Protein AF-A0A5C5X856-F1 (afdb_monomer)

Structure (mmCIF, N/CA/C/O backbone):
data_AF-A0A5C5X856-F1
#
_entry.id   AF-A0A5C5X856-F1
#
loop_
_atom_site.group_PDB
_atom_site.id
_atom_site.type_symbol
_atom_site.label_atom_id
_atom_site.label_alt_id
_atom_site.label_comp_id
_atom_site.label_asym_id
_atom_site.label_entity_id
_atom_site.label_seq_id
_atom_site.pdbx_PDB_ins_code
_atom_site.Cartn_x
_atom_site.Cartn_y
_atom_site.Cartn_z
_atom_site.occupancy
_atom_site.B_iso_or_equiv
_atom_site.auth_seq_id
_atom_site.auth_comp_id
_atom_site.auth_asym_id
_atom_site.auth_atom_id
_atom_site.pdbx_PDB_model_num
ATOM 1 N N . MET A 1 1 ? -9.285 -19.554 -19.827 1.00 74.81 1 MET A N 1
ATOM 2 C CA . MET A 1 1 ? -8.490 -20.317 -20.822 1.00 74.81 1 MET A CA 1
ATOM 3 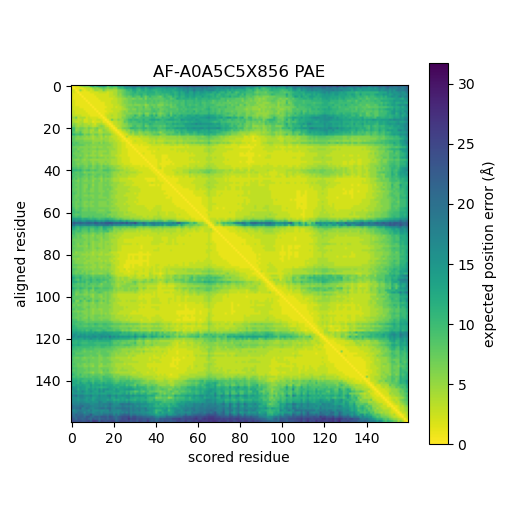C C . MET A 1 1 ? -8.058 -19.445 -22.000 1.00 74.81 1 MET A C 1
ATOM 5 O O . MET A 1 1 ? -6.865 -19.376 -22.250 1.00 74.81 1 MET A O 1
ATOM 9 N N . VAL A 1 2 ? -8.968 -18.703 -22.649 1.00 90.44 2 VAL A N 1
ATOM 10 C CA . VAL A 1 2 ? -8.634 -17.793 -23.771 1.00 90.44 2 VAL A CA 1
ATOM 11 C C . VAL A 1 2 ? -7.558 -16.753 -23.417 1.00 90.44 2 VAL A C 1
ATOM 13 O O . VAL A 1 2 ? -6.603 -16.594 -24.166 1.00 90.44 2 VAL A O 1
ATOM 16 N N . GLY A 1 3 ? -7.646 -16.103 -22.249 1.00 88.50 3 GLY A N 1
ATOM 17 C CA . GLY A 1 3 ? -6.646 -15.107 -21.829 1.00 88.50 3 GLY A CA 1
ATOM 18 C C . GLY A 1 3 ? -5.229 -15.674 -21.676 1.00 88.50 3 GLY A C 1
ATOM 19 O O . GLY A 1 3 ? -4.271 -15.061 -22.126 1.00 88.50 3 GLY A O 1
ATOM 20 N N . VAL A 1 4 ? -5.097 -16.881 -21.116 1.00 89.44 4 VAL A N 1
ATOM 21 C CA . VAL A 1 4 ? -3.795 -17.559 -20.989 1.00 89.44 4 VAL A CA 1
ATOM 22 C C . VAL A 1 4 ? -3.239 -17.899 -22.371 1.00 89.44 4 VAL A C 1
ATOM 24 O O . VAL A 1 4 ? -2.076 -17.624 -22.639 1.00 89.44 4 VAL A O 1
ATOM 27 N N . ALA A 1 5 ? -4.074 -18.430 -23.271 1.00 92.50 5 ALA A N 1
ATOM 28 C CA . ALA A 1 5 ? -3.662 -18.736 -24.639 1.00 92.50 5 ALA A CA 1
ATOM 29 C C . ALA A 1 5 ? -3.187 -17.483 -25.398 1.00 92.50 5 ALA A C 1
ATOM 31 O O . ALA A 1 5 ? -2.158 -17.531 -26.066 1.00 92.50 5 ALA A O 1
ATOM 32 N N . LEU A 1 6 ? -3.885 -16.353 -25.238 1.00 93.31 6 LEU A N 1
ATOM 33 C CA . LEU A 1 6 ? -3.485 -15.067 -25.816 1.00 93.31 6 LEU A CA 1
ATOM 34 C C . LEU A 1 6 ? -2.138 -14.582 -25.271 1.00 93.31 6 LEU A C 1
ATOM 36 O O . LEU A 1 6 ? -1.293 -14.159 -26.052 1.00 93.31 6 LEU A O 1
ATOM 40 N N . VAL A 1 7 ? -1.909 -14.676 -23.957 1.00 89.94 7 VAL A N 1
ATOM 41 C CA . VAL A 1 7 ? -0.627 -14.285 -23.342 1.00 89.94 7 VAL A CA 1
ATOM 42 C C . VAL A 1 7 ? 0.518 -15.163 -23.844 1.00 89.94 7 VAL A C 1
ATOM 44 O O . VAL A 1 7 ? 1.568 -14.643 -24.212 1.00 89.94 7 VAL A O 1
ATOM 47 N N . LEU A 1 8 ? 0.321 -16.483 -23.916 1.00 92.12 8 LEU A N 1
ATOM 48 C CA . LEU A 1 8 ? 1.344 -17.401 -24.425 1.00 92.12 8 LEU A CA 1
ATOM 49 C C . LEU A 1 8 ? 1.650 -17.139 -25.908 1.00 92.12 8 LEU A C 1
ATOM 51 O O . LEU A 1 8 ? 2.816 -17.133 -26.298 1.00 92.12 8 LEU A O 1
ATOM 55 N N . TRP A 1 9 ? 0.623 -16.874 -26.722 1.00 93.00 9 TRP A N 1
ATOM 56 C CA . TRP A 1 9 ? 0.794 -16.503 -28.129 1.00 93.00 9 TRP A CA 1
ATOM 57 C C . TRP A 1 9 ? 1.545 -15.173 -28.288 1.00 93.00 9 TRP A C 1
ATOM 59 O O . TRP A 1 9 ? 2.493 -15.103 -29.069 1.00 93.00 9 TRP A O 1
ATOM 69 N N . LEU A 1 10 ? 1.190 -14.148 -27.506 1.00 92.06 10 LEU A N 1
ATOM 70 C CA . LEU A 1 10 ? 1.896 -12.863 -27.494 1.00 92.06 10 LEU A CA 1
ATOM 71 C C . LEU A 1 10 ? 3.362 -13.029 -27.088 1.00 92.06 10 LEU A C 1
ATOM 73 O O . LEU A 1 10 ? 4.238 -12.470 -27.745 1.00 92.06 10 LEU A O 1
ATOM 77 N N . ASN A 1 11 ? 3.648 -13.839 -26.066 1.00 92.94 11 ASN A N 1
ATOM 78 C CA . ASN A 1 11 ? 5.022 -14.119 -25.651 1.00 92.94 11 ASN A CA 1
ATOM 79 C C . ASN A 1 11 ? 5.825 -14.797 -26.769 1.00 92.94 11 ASN A C 1
ATOM 81 O O . ASN A 1 11 ? 6.962 -14.409 -27.037 1.00 92.94 11 ASN A O 1
ATOM 85 N N . GLN A 1 12 ? 5.225 -15.766 -27.469 1.00 93.44 12 GLN A N 1
ATOM 86 C CA . GLN A 1 12 ? 5.859 -16.405 -28.621 1.00 93.44 12 GLN A CA 1
ATOM 87 C C . GLN A 1 12 ? 6.142 -15.400 -29.742 1.00 93.44 12 GLN A C 1
ATOM 89 O O . GLN A 1 12 ? 7.236 -15.408 -30.301 1.00 93.44 12 GLN A O 1
ATOM 94 N N . TYR A 1 13 ? 5.177 -14.535 -30.056 1.00 93.81 13 TYR A N 1
ATOM 95 C CA . TYR A 1 13 ? 5.296 -13.542 -31.120 1.00 93.81 13 TYR A CA 1
ATOM 96 C C . TYR A 1 13 ? 6.346 -12.465 -30.805 1.00 93.81 13 TYR A C 1
ATOM 98 O O . TYR A 1 13 ? 7.141 -12.108 -31.669 1.00 93.81 13 TYR A O 1
ATOM 106 N N . MET A 1 14 ? 6.382 -11.968 -29.566 1.00 91.75 14 MET A N 1
ATOM 107 C CA . MET A 1 14 ? 7.266 -10.869 -29.161 1.00 91.75 14 MET A CA 1
ATOM 108 C C . MET A 1 14 ? 8.667 -11.329 -28.745 1.00 91.75 14 MET A C 1
ATOM 110 O O . MET A 1 14 ? 9.647 -10.649 -29.036 1.00 91.75 14 MET A O 1
ATOM 114 N N . PHE A 1 15 ? 8.775 -12.460 -28.041 1.00 89.31 15 PHE A N 1
ATOM 115 C CA . PHE A 1 15 ? 10.015 -12.897 -27.382 1.00 89.31 15 PHE A CA 1
ATOM 116 C C . PHE A 1 15 ? 10.579 -14.208 -27.941 1.00 89.31 15 PHE A C 1
ATOM 118 O O . PHE A 1 15 ? 11.623 -14.678 -27.472 1.00 89.31 15 PHE A O 1
ATOM 125 N N . GLY A 1 16 ? 9.897 -14.810 -28.921 1.00 90.50 16 GLY A N 1
ATOM 126 C CA . GLY A 1 16 ? 10.285 -16.075 -29.547 1.00 90.50 16 GLY A CA 1
ATOM 127 C C . GLY A 1 16 ? 10.084 -17.307 -28.659 1.00 90.50 16 GLY A C 1
ATOM 128 O O . GLY A 1 16 ? 10.522 -18.396 -29.025 1.00 90.50 16 GLY A O 1
ATOM 129 N N . SER A 1 17 ? 9.459 -17.156 -27.488 1.00 90.19 17 SER A N 1
ATOM 130 C CA . SER A 1 17 ? 9.191 -18.250 -26.552 1.00 90.19 17 SER A CA 1
ATOM 131 C C . SER A 1 17 ? 7.960 -17.957 -25.703 1.00 90.19 17 SER A C 1
ATOM 133 O O . SER A 1 17 ? 7.830 -16.871 -25.146 1.00 90.19 17 SER A O 1
ATOM 135 N N . ILE A 1 18 ? 7.098 -18.961 -25.537 1.00 90.38 18 IL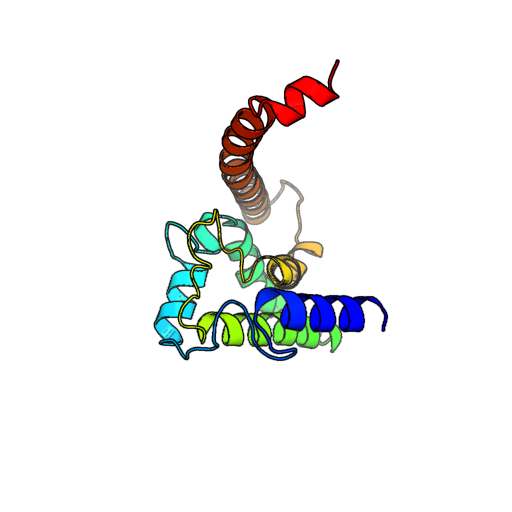E A N 1
ATOM 136 C CA . ILE A 1 18 ? 5.878 -18.895 -24.718 1.00 90.38 18 ILE A CA 1
ATOM 137 C C . ILE A 1 18 ? 6.144 -18.598 -23.227 1.00 90.38 18 ILE A C 1
ATOM 139 O O . ILE A 1 18 ? 5.306 -17.982 -22.568 1.00 90.38 18 ILE A O 1
ATOM 143 N N . LEU A 1 19 ? 7.303 -19.010 -22.693 1.00 86.69 19 LEU A N 1
ATOM 144 C CA . LEU A 1 19 ? 7.666 -18.856 -21.273 1.00 86.69 19 LEU A CA 1
ATOM 145 C C . LEU A 1 19 ? 8.602 -17.673 -21.011 1.00 86.69 19 LEU A C 1
ATOM 147 O O . LEU A 1 19 ? 8.936 -17.397 -19.859 1.00 86.69 19 LEU A O 1
ATOM 151 N N . ARG A 1 20 ? 9.070 -16.988 -22.058 1.00 82.19 20 ARG A N 1
ATOM 152 C CA . ARG A 1 20 ? 10.018 -15.891 -21.891 1.00 82.19 20 ARG A CA 1
ATOM 153 C C . ARG A 1 20 ? 9.266 -14.623 -21.518 1.00 82.19 20 ARG A C 1
ATOM 155 O O . ARG A 1 20 ? 8.501 -14.088 -22.314 1.00 82.19 20 ARG A O 1
ATOM 162 N N . SER A 1 21 ? 9.499 -14.150 -20.301 1.00 77.31 21 SER A N 1
ATOM 163 C CA . SER A 1 21 ? 9.006 -12.860 -19.840 1.00 77.31 21 SER A CA 1
ATOM 164 C C . SER A 1 21 ? 9.875 -11.712 -20.381 1.00 77.31 21 SER A C 1
ATOM 166 O O . SER A 1 21 ? 11.072 -11.905 -20.617 1.00 77.31 21 SER A O 1
ATOM 168 N N . PRO A 1 22 ? 9.308 -10.497 -20.532 1.00 78.50 22 PRO A N 1
ATOM 169 C CA . PRO A 1 22 ? 10.066 -9.309 -20.931 1.00 78.50 22 PRO A CA 1
ATOM 170 C C . PRO A 1 22 ? 11.193 -8.972 -19.946 1.00 78.50 22 PRO A C 1
ATOM 172 O O . PRO A 1 22 ? 12.223 -8.425 -20.330 1.00 78.50 22 PRO A O 1
ATOM 175 N N . GLN A 1 23 ? 10.993 -9.305 -18.669 1.00 81.69 23 GLN A N 1
ATOM 176 C CA . GLN A 1 23 ? 11.991 -9.167 -17.619 1.00 81.69 23 GLN A CA 1
ATOM 177 C C . GLN A 1 23 ? 12.257 -10.528 -16.991 1.00 81.69 23 GLN A C 1
ATOM 179 O O . GLN A 1 23 ? 11.328 -11.213 -16.555 1.00 81.69 23 GLN A O 1
ATOM 184 N N . ALA A 1 24 ? 13.525 -10.931 -16.962 1.00 85.44 24 ALA A N 1
ATOM 185 C CA . ALA A 1 24 ? 13.932 -12.153 -16.290 1.00 85.44 24 ALA A CA 1
ATOM 186 C C . ALA A 1 24 ? 13.767 -11.998 -14.772 1.00 85.44 24 ALA A C 1
ATOM 188 O O . ALA A 1 24 ? 14.064 -10.943 -14.206 1.00 85.44 24 ALA A O 1
ATOM 189 N N . TRP A 1 25 ? 13.333 -13.067 -14.104 1.00 89.88 25 TRP A N 1
ATOM 190 C CA . TRP A 1 25 ? 13.349 -13.098 -12.648 1.00 89.88 25 TRP A CA 1
ATOM 191 C C . TRP A 1 25 ? 14.794 -13.110 -12.152 1.00 89.88 25 TRP A C 1
ATOM 193 O O . TRP A 1 25 ? 15.559 -14.029 -12.453 1.00 89.88 25 TRP A O 1
ATOM 203 N N . ARG A 1 26 ? 15.164 -12.086 -11.385 1.00 92.56 26 ARG A N 1
ATOM 204 C CA . ARG A 1 26 ? 16.473 -11.966 -10.746 1.00 92.56 26 ARG A CA 1
ATOM 205 C C . ARG A 1 26 ? 16.262 -11.675 -9.273 1.00 92.56 26 ARG A C 1
ATOM 207 O O . ARG A 1 26 ? 15.480 -10.796 -8.915 1.00 92.56 26 ARG A O 1
ATOM 214 N N . TRP A 1 27 ? 16.942 -12.438 -8.430 1.00 94.62 27 TRP A N 1
ATOM 215 C CA . TRP A 1 27 ? 16.858 -12.270 -6.987 1.00 94.62 27 TRP A CA 1
ATOM 216 C C . TRP A 1 27 ? 17.553 -10.976 -6.567 1.00 94.62 27 TRP A C 1
ATOM 218 O O . TRP A 1 27 ? 18.726 -10.760 -6.874 1.00 94.62 27 TRP A O 1
ATOM 228 N N . GLY A 1 28 ? 16.814 -10.127 -5.863 1.00 93.69 28 GLY A N 1
ATOM 229 C CA . GLY A 1 28 ? 17.305 -8.926 -5.208 1.00 93.69 28 GLY A CA 1
ATOM 230 C C . GLY A 1 28 ? 17.653 -9.169 -3.740 1.00 93.69 28 GLY A C 1
ATOM 231 O O . GLY A 1 28 ? 17.459 -10.251 -3.179 1.00 93.69 28 GLY A O 1
ATOM 232 N N . LYS A 1 29 ? 18.156 -8.124 -3.080 1.00 96.06 29 LYS A N 1
ATOM 233 C CA . LYS A 1 29 ? 18.360 -8.131 -1.628 1.00 96.06 29 LYS A CA 1
ATOM 234 C C . LYS A 1 29 ? 17.020 -7.867 -0.944 1.00 96.06 29 LYS A C 1
ATOM 236 O O . LYS A 1 29 ? 16.594 -6.718 -0.887 1.00 96.06 29 LYS A O 1
ATOM 241 N N . PHE A 1 30 ? 16.408 -8.913 -0.390 1.00 96.44 30 PHE A N 1
ATOM 242 C CA . PHE A 1 30 ? 15.072 -8.853 0.218 1.00 96.44 30 PHE A CA 1
ATOM 243 C C . PHE A 1 30 ? 14.871 -7.659 1.159 1.00 96.44 30 PHE A C 1
ATOM 245 O O . PHE A 1 30 ? 13.927 -6.900 0.991 1.00 96.44 30 PHE A O 1
ATOM 252 N N . TRP A 1 31 ? 15.773 -7.455 2.124 1.00 96.69 31 TRP A N 1
ATOM 253 C CA . TRP A 1 31 ? 15.623 -6.382 3.113 1.00 96.69 31 TRP A CA 1
ATOM 254 C C . TRP A 1 31 ? 15.690 -4.982 2.505 1.00 96.69 31 TRP A C 1
ATOM 256 O O . TRP A 1 31 ? 15.002 -4.092 2.991 1.00 96.69 31 TRP A O 1
ATOM 266 N N . VAL A 1 32 ? 16.469 -4.808 1.432 1.00 95.75 32 VAL A N 1
ATOM 267 C CA . VAL A 1 32 ? 16.529 -3.544 0.686 1.00 95.75 32 VAL A CA 1
ATOM 268 C C . VAL A 1 32 ? 15.225 -3.341 -0.076 1.00 95.75 32 VAL A C 1
ATOM 270 O O . VAL A 1 32 ? 14.600 -2.297 0.065 1.00 95.75 32 VAL A O 1
ATOM 273 N N . GLY A 1 33 ? 14.766 -4.355 -0.817 1.00 95.12 33 GLY A N 1
ATOM 274 C CA . GLY A 1 33 ? 13.492 -4.283 -1.533 1.00 95.12 33 GLY A CA 1
ATOM 275 C C . GLY A 1 33 ? 12.318 -4.021 -0.588 1.00 95.12 33 GLY A C 1
ATOM 276 O O . GLY A 1 33 ? 11.481 -3.173 -0.868 1.00 95.12 33 GLY A O 1
ATOM 277 N N . ALA A 1 34 ? 12.291 -4.670 0.577 1.00 96.75 34 ALA A N 1
ATOM 278 C CA . ALA A 1 34 ? 11.262 -4.469 1.591 1.00 96.75 34 ALA A CA 1
ATOM 279 C C . ALA A 1 34 ? 11.290 -3.050 2.181 1.00 96.75 34 ALA A C 1
ATOM 281 O O . ALA A 1 34 ? 10.244 -2.408 2.256 1.00 96.75 34 ALA A O 1
ATOM 282 N N . SER A 1 35 ? 12.461 -2.539 2.586 1.00 96.62 35 SER A N 1
ATOM 283 C CA . SER A 1 35 ? 12.559 -1.183 3.143 1.00 96.62 35 SER A CA 1
ATOM 284 C C . SER A 1 35 ? 12.205 -0.118 2.115 1.00 96.62 35 SER A C 1
ATOM 286 O O . SER A 1 35 ? 11.530 0.855 2.444 1.00 96.62 35 SER A O 1
ATOM 288 N N . GLU A 1 36 ? 12.621 -0.310 0.866 1.00 95.31 36 GLU A N 1
ATOM 289 C CA . GLU A 1 36 ? 12.340 0.632 -0.209 1.00 95.31 36 GLU A CA 1
ATOM 290 C C . GLU A 1 36 ? 10.862 0.590 -0.631 1.00 95.31 36 GLU A C 1
ATOM 292 O O . GLU A 1 36 ? 10.221 1.635 -0.726 1.00 95.31 36 GLU A O 1
ATOM 297 N N . LEU A 1 37 ? 10.253 -0.592 -0.757 1.00 95.31 37 LEU A N 1
ATOM 298 C CA . LEU A 1 37 ? 8.816 -0.717 -1.040 1.00 95.31 37 LEU A CA 1
ATOM 299 C C . LEU A 1 37 ? 7.929 -0.073 0.034 1.00 95.31 37 LEU A C 1
ATOM 301 O O . LEU A 1 37 ? 6.782 0.268 -0.251 1.00 95.31 37 LEU A O 1
ATOM 305 N N . VAL A 1 38 ? 8.428 0.108 1.259 1.00 96.00 38 VAL A N 1
ATOM 306 C CA . VAL A 1 38 ? 7.687 0.768 2.344 1.00 96.00 38 VAL A CA 1
ATOM 307 C C . VAL A 1 38 ? 8.017 2.258 2.419 1.00 96.00 38 VAL A C 1
ATOM 309 O O . VAL A 1 38 ? 7.105 3.083 2.414 1.00 96.00 38 VAL A O 1
ATOM 312 N N . CYS A 1 39 ? 9.298 2.614 2.476 1.00 95.69 39 CYS A N 1
ATOM 313 C CA . CYS A 1 39 ? 9.750 3.948 2.875 1.00 95.69 39 CYS A CA 1
ATOM 314 C C . CYS A 1 39 ? 10.380 4.774 1.749 1.00 95.69 39 CYS A C 1
ATOM 316 O O . CYS A 1 39 ? 10.689 5.943 1.984 1.00 95.69 39 CYS A O 1
ATOM 318 N N . SER A 1 40 ? 10.599 4.208 0.558 1.00 93.56 40 SER A N 1
ATOM 319 C CA . SER A 1 40 ? 11.291 4.921 -0.520 1.00 93.56 40 SER A CA 1
ATOM 320 C C . SER A 1 40 ? 10.562 6.219 -0.893 1.00 93.56 40 SER A C 1
ATOM 322 O O . SER A 1 40 ? 9.347 6.186 -1.106 1.00 93.56 40 SER A O 1
ATOM 324 N N . PRO A 1 41 ? 11.269 7.356 -1.044 1.00 90.00 41 PRO A N 1
ATOM 325 C CA . PRO A 1 41 ? 10.670 8.631 -1.446 1.00 90.00 41 PRO A CA 1
ATOM 326 C C . PRO A 1 41 ? 9.901 8.569 -2.772 1.00 90.00 41 PRO A C 1
ATOM 328 O O . PRO A 1 41 ? 8.947 9.314 -2.975 1.00 90.00 41 PRO A O 1
ATOM 331 N N . THR A 1 42 ? 10.329 7.695 -3.684 1.00 88.88 42 THR A N 1
ATOM 332 C CA . THR A 1 42 ? 9.828 7.635 -5.065 1.00 88.88 42 THR A CA 1
ATOM 333 C C . THR A 1 42 ? 8.877 6.471 -5.322 1.00 88.88 42 THR A C 1
ATOM 335 O O . THR A 1 42 ? 8.019 6.584 -6.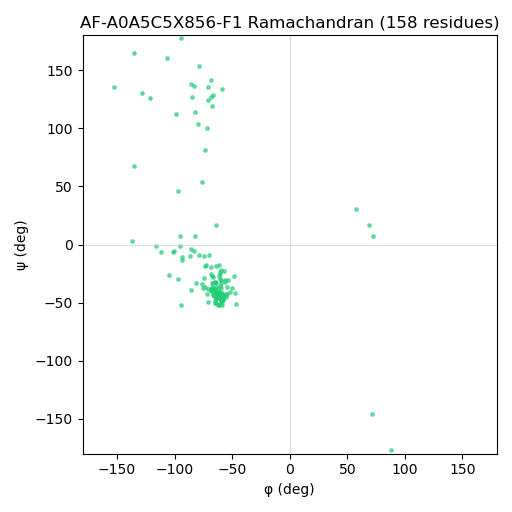194 1.00 88.88 42 THR A O 1
ATOM 338 N N . HIS A 1 43 ? 8.982 5.382 -4.554 1.00 91.50 43 HIS A N 1
ATOM 339 C CA . HIS A 1 43 ? 8.212 4.150 -4.781 1.00 91.50 43 HIS A CA 1
ATOM 340 C C . HIS A 1 43 ? 7.650 3.524 -3.496 1.00 91.50 43 HIS A C 1
ATOM 342 O O . HIS A 1 43 ? 7.068 2.448 -3.555 1.00 91.50 43 HIS A O 1
ATOM 348 N N . GLY A 1 44 ? 7.830 4.150 -2.331 1.00 93.38 44 GLY A N 1
ATOM 349 C CA . GLY A 1 44 ? 7.470 3.566 -1.041 1.00 93.38 44 GLY A CA 1
ATOM 350 C C . GLY A 1 44 ? 5.997 3.743 -0.700 1.00 93.38 44 GLY A C 1
ATOM 351 O O . GLY A 1 44 ? 5.447 4.834 -0.825 1.00 93.38 44 GLY A O 1
ATOM 352 N N . LEU A 1 45 ? 5.352 2.695 -0.193 1.00 95.62 45 LEU A N 1
ATOM 353 C CA . LEU A 1 45 ? 3.938 2.712 0.179 1.00 95.62 45 LEU A CA 1
ATOM 354 C C . LEU A 1 45 ? 3.572 3.880 1.104 1.00 95.62 45 LEU A C 1
ATOM 356 O O . LEU A 1 45 ? 2.547 4.517 0.885 1.00 95.62 45 LEU A O 1
ATOM 360 N N . LEU A 1 46 ? 4.415 4.204 2.088 1.00 95.56 46 LEU A N 1
ATOM 361 C CA . LEU A 1 46 ? 4.136 5.272 3.053 1.00 95.56 46 LEU A CA 1
ATOM 362 C C . LEU A 1 46 ? 4.141 6.667 2.428 1.00 95.56 46 LEU A C 1
ATOM 364 O O . LEU A 1 46 ? 3.458 7.555 2.930 1.00 95.56 46 LEU A O 1
ATOM 368 N N . MET A 1 47 ? 4.885 6.860 1.339 1.00 94.25 47 MET A N 1
ATOM 369 C CA . MET A 1 47 ? 4.944 8.145 0.643 1.00 94.25 47 MET A CA 1
ATOM 370 C C . MET A 1 47 ? 3.689 8.384 -0.190 1.00 94.25 47 MET A C 1
ATOM 372 O O . MET A 1 47 ? 3.235 9.516 -0.292 1.00 94.25 47 MET A O 1
ATOM 376 N N . PHE A 1 48 ? 3.099 7.327 -0.751 1.00 93.56 48 PHE A N 1
ATOM 377 C CA . PHE A 1 48 ? 1.932 7.435 -1.635 1.00 93.56 48 PHE A CA 1
ATOM 378 C C . PHE A 1 48 ? 0.610 7.198 -0.908 1.00 93.56 48 PHE A C 1
ATOM 380 O O . PHE A 1 48 ? -0.415 7.756 -1.289 1.00 93.56 48 PHE A O 1
ATOM 387 N N . ALA A 1 49 ? 0.617 6.384 0.142 1.00 95.56 49 ALA A N 1
ATOM 388 C CA . ALA A 1 49 ? -0.555 6.066 0.938 1.00 95.56 49 ALA A CA 1
ATOM 389 C C . ALA A 1 49 ? -0.241 6.117 2.444 1.00 95.56 49 ALA A C 1
ATOM 391 O O . ALA A 1 49 ? -0.324 5.084 3.103 1.00 95.56 49 ALA A O 1
ATOM 392 N N . PRO A 1 50 ? 0.054 7.297 3.032 1.00 96.06 50 PRO A N 1
ATOM 393 C CA . PRO A 1 50 ? 0.283 7.448 4.476 1.00 96.06 50 PRO A CA 1
ATOM 394 C C . PRO A 1 50 ? -0.784 6.800 5.377 1.00 96.06 50 PRO A C 1
ATOM 396 O O . PRO A 1 50 ? -0.491 6.390 6.500 1.00 96.06 50 PRO A O 1
ATOM 399 N N . ILE A 1 51 ? -2.023 6.669 4.887 1.00 96.62 51 ILE A N 1
ATOM 400 C CA . ILE A 1 51 ? -3.119 5.955 5.562 1.00 96.62 51 ILE A CA 1
ATOM 401 C C . ILE A 1 51 ? -2.797 4.490 5.892 1.00 96.62 51 ILE A C 1
ATOM 403 O O . ILE A 1 51 ? -3.353 3.931 6.837 1.00 96.62 51 ILE A O 1
ATOM 407 N N . SER A 1 52 ? -1.854 3.872 5.182 1.00 96.06 52 SER A N 1
ATOM 408 C CA . SER A 1 52 ? -1.384 2.523 5.476 1.00 96.06 52 SER A CA 1
ATOM 409 C C . SER A 1 52 ? -0.769 2.412 6.879 1.00 96.06 52 SER A C 1
ATOM 411 O O . SER A 1 52 ? -0.836 1.343 7.475 1.00 96.06 52 SER A O 1
ATOM 413 N N . LEU A 1 53 ? -0.242 3.499 7.464 1.00 95.94 53 LEU A N 1
ATOM 414 C CA . LEU A 1 53 ? 0.208 3.504 8.865 1.00 95.94 53 LEU A CA 1
ATOM 415 C C . LEU A 1 53 ? -0.944 3.237 9.833 1.00 95.94 53 LEU A C 1
ATOM 417 O O . LEU A 1 53 ? -0.791 2.471 10.779 1.00 95.94 53 LEU A O 1
ATOM 421 N N . LEU A 1 54 ? -2.108 3.841 9.587 1.00 95.81 54 LEU A N 1
ATOM 422 C CA . LEU A 1 54 ? -3.291 3.599 10.406 1.00 95.81 54 LEU A CA 1
ATOM 423 C C . LEU A 1 54 ? -3.808 2.169 10.216 1.00 95.81 54 LEU A C 1
ATOM 425 O O . LEU A 1 54 ? -4.196 1.529 11.187 1.00 95.81 54 LEU A O 1
ATOM 429 N N . ALA A 1 55 ? -3.771 1.644 8.989 1.00 95.69 55 ALA A N 1
ATOM 430 C CA . ALA A 1 55 ? -4.131 0.249 8.746 1.00 95.69 55 ALA A CA 1
ATOM 431 C C . ALA A 1 55 ? -3.202 -0.707 9.512 1.00 95.69 55 ALA A C 1
ATOM 433 O O . ALA A 1 55 ? -3.679 -1.628 10.171 1.00 95.69 55 ALA A O 1
ATOM 434 N N . ALA A 1 56 ? -1.889 -0.439 9.503 1.00 95.81 56 ALA A N 1
ATOM 435 C CA . ALA A 1 56 ? -0.880 -1.213 10.228 1.00 95.81 56 ALA A CA 1
ATOM 436 C C . ALA A 1 56 ? -1.199 -1.337 11.726 1.00 95.81 56 ALA A C 1
ATOM 438 O O . ALA A 1 56 ? -1.094 -2.427 12.285 1.00 95.81 56 ALA A O 1
ATOM 439 N N . THR A 1 57 ? -1.635 -0.249 12.373 1.00 95.38 57 THR A N 1
ATOM 440 C CA . THR A 1 57 ? -1.970 -0.269 13.809 1.00 95.38 57 THR A CA 1
ATOM 441 C C . THR A 1 57 ? -3.273 -1.000 14.123 1.00 95.38 57 THR A C 1
ATOM 443 O O . THR A 1 57 ? -3.484 -1.383 15.271 1.00 95.38 57 THR A O 1
ATOM 446 N N . LYS A 1 58 ? -4.134 -1.218 13.124 1.00 94.88 58 LYS A N 1
ATOM 447 C CA . LYS A 1 58 ? -5.431 -1.888 13.275 1.00 94.88 58 LYS A CA 1
ATOM 448 C C . LYS A 1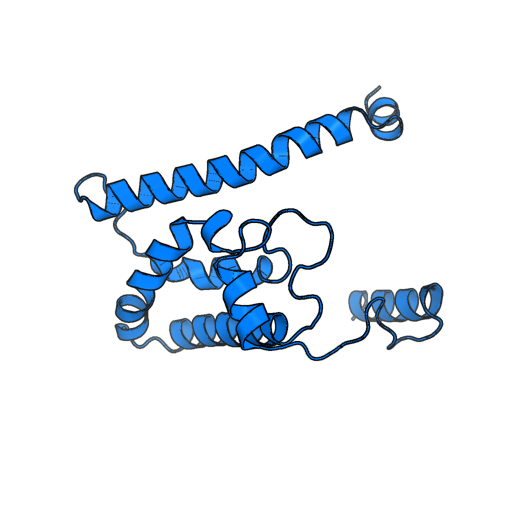 58 ? -5.395 -3.386 12.992 1.00 94.88 58 LYS A C 1
ATOM 450 O O . LYS A 1 58 ? -6.317 -4.091 13.384 1.00 94.88 58 LYS A O 1
ATOM 455 N N . TRP A 1 59 ? -4.319 -3.892 12.393 1.00 94.94 59 TRP A N 1
ATOM 456 C CA . TRP A 1 59 ? -4.153 -5.322 12.129 1.00 94.94 59 TRP A CA 1
ATOM 457 C C . TRP A 1 59 ? -4.215 -6.226 13.372 1.00 94.94 59 TRP A C 1
ATOM 459 O O . TRP A 1 59 ? -4.880 -7.253 13.278 1.00 94.94 59 TRP A O 1
ATOM 469 N N . PRO A 1 60 ? -3.591 -5.904 14.525 1.00 94.50 60 PRO A N 1
ATOM 470 C CA . PRO A 1 60 ? -3.682 -6.761 15.711 1.00 94.50 60 PRO A CA 1
ATOM 471 C C . PRO A 1 60 ? -5.124 -6.933 16.207 1.00 94.50 60 PRO A C 1
ATOM 473 O O . PRO A 1 60 ? -5.594 -8.057 16.333 1.00 94.50 60 PRO A O 1
ATOM 476 N N . GLU A 1 61 ? -5.844 -5.818 16.379 1.00 93.25 61 GLU A N 1
ATOM 477 C CA . GLU A 1 61 ? -7.262 -5.795 16.776 1.00 93.25 61 GLU A CA 1
ATOM 478 C C . GLU A 1 61 ? -8.147 -6.538 15.765 1.00 93.25 61 GLU A C 1
ATOM 480 O O . GLU A 1 61 ? -9.090 -7.229 16.144 1.00 93.25 61 GLU A O 1
ATOM 485 N N . PHE A 1 62 ? -7.830 -6.417 14.474 1.00 93.31 62 PHE A N 1
ATOM 486 C CA . PHE A 1 62 ? -8.529 -7.131 13.413 1.00 93.31 62 PHE A CA 1
ATOM 487 C C . PHE A 1 62 ? -8.325 -8.645 13.547 1.00 93.31 62 PHE A C 1
ATOM 489 O O . PHE A 1 62 ? -9.302 -9.368 13.634 1.00 93.31 62 PHE A O 1
ATOM 496 N N . LEU A 1 63 ? -7.084 -9.125 13.692 1.00 93.56 63 LEU A N 1
ATOM 497 C CA . LEU A 1 63 ? -6.768 -10.559 13.799 1.00 93.56 63 LEU A CA 1
ATOM 498 C C . LEU A 1 63 ? -7.263 -11.227 15.093 1.00 93.56 63 LEU A C 1
ATOM 500 O O . LEU A 1 63 ? -7.462 -12.446 15.118 1.00 93.56 63 LEU A O 1
ATOM 504 N N . GLU A 1 64 ? -7.435 -10.464 16.175 1.00 92.12 64 GLU A N 1
ATOM 505 C CA . GLU A 1 64 ? -7.967 -10.9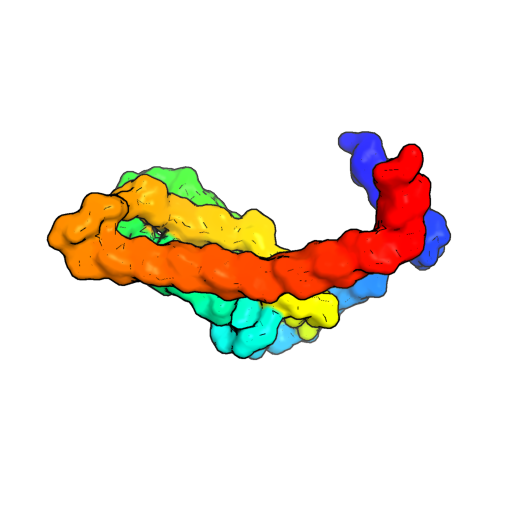59 17.454 1.00 92.12 64 GLU A CA 1
ATOM 506 C C . GLU A 1 64 ? -9.417 -11.452 17.346 1.00 92.12 64 GLU A C 1
ATOM 508 O O . GLU A 1 64 ? -9.864 -12.260 18.166 1.00 92.12 64 GLU A O 1
ATOM 513 N N . ARG A 1 65 ? -10.138 -11.047 16.294 1.00 86.31 65 ARG A N 1
ATOM 514 C CA . ARG A 1 65 ? -11.497 -11.520 15.996 1.00 86.31 65 ARG A CA 1
ATOM 515 C C . ARG A 1 65 ? -11.541 -12.981 15.541 1.00 86.31 65 ARG A C 1
ATOM 517 O O . ARG A 1 65 ? -12.619 -13.570 15.519 1.00 86.31 65 ARG A O 1
ATOM 524 N N . ASN A 1 66 ? -10.375 -13.591 15.297 1.00 70.25 66 ASN A N 1
ATOM 525 C CA . ASN A 1 66 ? -10.183 -15.017 15.020 1.00 70.25 66 ASN A CA 1
ATOM 526 C C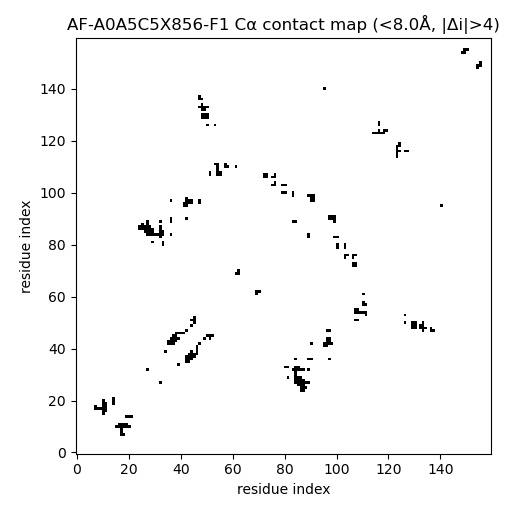 . ASN A 1 66 ? -10.968 -15.554 13.810 1.00 70.25 66 ASN A C 1
ATOM 528 O O . ASN A 1 66 ? -11.279 -16.746 13.770 1.00 70.25 66 ASN A O 1
ATOM 532 N N . ASP A 1 67 ? -11.230 -14.730 12.792 1.00 83.25 67 ASP A N 1
ATOM 533 C CA . ASP A 1 67 ? -11.758 -15.232 11.522 1.00 83.25 67 ASP A CA 1
ATOM 534 C C . ASP A 1 67 ? -10.594 -15.706 10.629 1.00 83.25 67 ASP A C 1
ATOM 536 O O . ASP A 1 67 ? -9.624 -14.987 10.366 1.00 83.25 67 ASP A O 1
ATOM 540 N N . GLU A 1 68 ? -10.672 -16.945 10.136 1.00 91.44 68 GLU A N 1
ATOM 541 C CA . GLU A 1 68 ? -9.701 -17.505 9.189 1.00 91.44 68 GLU A CA 1
ATOM 542 C C . GLU A 1 68 ? -9.521 -16.608 7.954 1.00 91.44 68 GLU A C 1
ATOM 544 O O . GLU A 1 68 ? -8.422 -16.518 7.399 1.00 91.44 68 GLU A O 1
ATOM 549 N N . ARG A 1 69 ? -10.575 -15.885 7.554 1.00 90.75 69 ARG A N 1
ATOM 550 C CA . ARG A 1 69 ? -10.564 -14.960 6.414 1.00 90.75 69 ARG A CA 1
ATOM 551 C C . ARG A 1 69 ? -9.551 -13.832 6.588 1.00 90.75 69 ARG A C 1
ATOM 553 O O . ARG A 1 69 ? -8.829 -13.514 5.645 1.00 90.75 69 ARG A O 1
ATOM 560 N N . GLU A 1 70 ? -9.454 -13.255 7.781 1.00 92.00 70 GLU A N 1
ATOM 561 C CA . GLU A 1 70 ? -8.555 -12.132 8.086 1.00 92.00 70 GLU A CA 1
ATOM 562 C C . GLU A 1 70 ? -7.090 -12.565 7.960 1.00 92.00 70 GLU A C 1
ATOM 564 O O . GLU A 1 70 ? -6.257 -11.862 7.381 1.00 92.00 70 GLU A O 1
ATOM 569 N N . ARG A 1 71 ? -6.791 -13.786 8.421 1.00 93.56 71 ARG A N 1
ATOM 570 C CA . ARG A 1 71 ? -5.463 -14.396 8.296 1.00 93.56 71 ARG A CA 1
ATOM 571 C C . ARG A 1 71 ? -5.111 -14.677 6.841 1.00 93.56 71 ARG A C 1
ATOM 573 O O . ARG A 1 71 ? -3.993 -14.383 6.429 1.00 93.56 71 ARG A O 1
ATOM 580 N N . VAL A 1 72 ? -6.051 -15.201 6.051 1.00 94.75 72 VAL A N 1
ATOM 581 C CA . VAL A 1 72 ? -5.844 -15.443 4.611 1.00 94.75 72 VAL A CA 1
ATOM 582 C C . VAL A 1 72 ? -5.523 -14.141 3.875 1.00 94.75 72 VAL A C 1
ATOM 584 O O . VAL A 1 72 ? -4.613 -14.121 3.047 1.00 94.75 72 VAL A O 1
ATOM 587 N N . LEU A 1 73 ? -6.210 -13.045 4.204 1.00 94.38 73 LEU A N 1
ATOM 588 C CA . LEU A 1 73 ? -5.955 -11.727 3.616 1.00 94.38 73 LEU A CA 1
ATOM 589 C C . LEU A 1 73 ? -4.551 -11.214 3.952 1.00 94.38 73 LEU A C 1
ATOM 591 O O . LEU A 1 73 ? -3.824 -10.785 3.052 1.00 94.38 73 LEU A O 1
ATOM 595 N N . LEU A 1 74 ? -4.140 -11.319 5.220 1.00 95.19 74 LEU A N 1
ATOM 596 C CA . LEU A 1 74 ? -2.796 -10.930 5.638 1.00 95.19 74 LEU A CA 1
ATOM 597 C C . LEU A 1 74 ? -1.722 -11.790 4.968 1.00 95.19 74 LEU A C 1
ATOM 599 O O . LEU A 1 74 ? -0.743 -11.256 4.457 1.00 95.19 74 LEU A O 1
ATOM 603 N N . ILE A 1 75 ? -1.910 -13.112 4.924 1.00 95.94 75 ILE A N 1
ATOM 604 C CA . ILE A 1 75 ? -0.983 -14.034 4.256 1.00 95.94 75 ILE A CA 1
ATOM 605 C C . ILE A 1 75 ? -0.894 -13.707 2.763 1.00 95.94 75 ILE A C 1
ATOM 607 O O . ILE A 1 75 ? 0.205 -13.689 2.210 1.00 95.94 75 ILE A O 1
ATOM 611 N N . GLY A 1 76 ? -2.016 -13.401 2.109 1.00 95.62 76 GLY A N 1
ATOM 612 C CA . GLY A 1 76 ? -2.049 -12.976 0.710 1.00 95.62 76 GLY A CA 1
ATOM 613 C C . GLY A 1 76 ? -1.231 -11.706 0.470 1.00 95.62 76 GLY A C 1
ATOM 614 O O . GLY A 1 76 ? -0.387 -11.677 -0.426 1.00 95.62 76 GLY A O 1
ATOM 615 N N . PHE A 1 77 ? -1.409 -10.685 1.312 1.00 96.69 77 PHE A N 1
ATOM 616 C CA . PHE A 1 77 ? -0.606 -9.464 1.247 1.00 96.69 77 PHE A CA 1
ATOM 617 C C . PHE A 1 77 ? 0.883 -9.736 1.504 1.00 96.69 77 PHE A C 1
ATOM 619 O O . PHE A 1 77 ? 1.722 -9.358 0.689 1.00 96.69 77 PHE A O 1
ATOM 626 N N . VAL A 1 78 ? 1.218 -10.418 2.604 1.00 97.19 78 VAL A N 1
ATOM 627 C CA . VAL A 1 78 ? 2.605 -10.663 3.028 1.00 97.19 78 VAL A CA 1
ATOM 628 C C . VAL A 1 78 ? 3.350 -11.535 2.023 1.00 97.19 78 VAL A C 1
ATOM 630 O O . VAL A 1 78 ? 4.494 -11.235 1.698 1.00 97.19 78 VAL A O 1
ATOM 633 N N . SER A 1 79 ? 2.720 -12.588 1.499 1.00 97.56 79 SER A N 1
ATOM 634 C CA . SER A 1 79 ? 3.342 -13.467 0.502 1.00 97.56 79 SER A CA 1
ATOM 635 C C . SER A 1 79 ? 3.642 -12.721 -0.795 1.00 97.56 79 SER A C 1
ATOM 637 O O . SER A 1 79 ? 4.767 -12.780 -1.288 1.00 97.56 79 SER A O 1
ATOM 639 N N . TYR A 1 80 ? 2.680 -11.955 -1.313 1.00 97.31 80 TYR A N 1
ATOM 640 C CA . TYR A 1 80 ? 2.882 -11.156 -2.516 1.00 97.31 80 TYR A CA 1
ATOM 641 C C . TYR A 1 80 ? 3.939 -10.065 -2.298 1.00 97.31 80 TYR A C 1
ATOM 643 O O . TYR A 1 80 ? 4.844 -9.901 -3.118 1.00 97.31 80 TYR A O 1
ATOM 651 N N . PHE A 1 81 ? 3.861 -9.343 -1.176 1.00 97.25 81 PHE A N 1
ATOM 652 C CA . PHE A 1 81 ? 4.850 -8.336 -0.800 1.00 97.25 81 PHE A CA 1
ATOM 653 C C . PHE A 1 81 ? 6.249 -8.948 -0.714 1.00 97.25 81 PHE A C 1
ATOM 655 O O . PHE A 1 81 ? 7.194 -8.383 -1.257 1.00 97.25 81 PHE A O 1
ATOM 662 N N . ALA A 1 82 ? 6.384 -10.122 -0.092 1.00 97.31 82 ALA A N 1
ATOM 663 C CA . ALA A 1 82 ? 7.667 -10.791 0.054 1.00 97.31 82 ALA A CA 1
ATOM 664 C C . ALA A 1 82 ? 8.263 -11.200 -1.297 1.00 97.31 82 ALA A C 1
ATOM 666 O O . ALA A 1 82 ? 9.451 -10.987 -1.525 1.00 97.31 82 ALA A O 1
ATOM 667 N N . VAL A 1 83 ? 7.436 -11.714 -2.214 1.00 96.25 83 VAL A N 1
ATOM 668 C CA . VAL A 1 83 ? 7.860 -12.008 -3.590 1.00 96.25 83 VAL A CA 1
ATOM 669 C C . VAL A 1 83 ? 8.374 -10.737 -4.269 1.00 96.25 83 VAL A C 1
ATOM 671 O O . VAL A 1 83 ? 9.488 -10.741 -4.786 1.00 96.25 83 VAL A O 1
ATOM 674 N N . MET A 1 84 ? 7.626 -9.631 -4.219 1.00 95.81 84 MET A N 1
ATOM 675 C CA . MET A 1 84 ? 8.053 -8.378 -4.861 1.00 95.81 84 MET A CA 1
ATOM 676 C C . MET A 1 84 ? 9.301 -7.769 -4.208 1.00 95.81 84 MET A C 1
ATOM 678 O O . MET A 1 84 ? 10.177 -7.282 -4.915 1.00 95.81 84 MET A O 1
ATOM 682 N N . ALA A 1 85 ? 9.437 -7.858 -2.884 1.00 96.31 85 ALA A N 1
ATOM 683 C CA . ALA A 1 85 ? 10.630 -7.420 -2.158 1.00 96.31 85 ALA A CA 1
ATOM 684 C C . ALA A 1 85 ? 11.873 -8.268 -2.485 1.00 96.31 85 ALA A C 1
ATOM 686 O O . ALA A 1 85 ? 13.002 -7.782 -2.412 1.00 96.31 85 ALA A O 1
ATOM 687 N N . SER A 1 86 ? 11.682 -9.537 -2.853 1.00 96.75 86 SER A N 1
ATOM 688 C CA . SER A 1 86 ? 12.749 -10.432 -3.307 1.00 96.75 86 SER A CA 1
ATOM 689 C C . SER A 1 86 ? 13.174 -10.205 -4.758 1.00 96.75 86 SER A C 1
ATOM 691 O O . SER A 1 86 ? 14.168 -10.798 -5.184 1.00 96.75 86 SER A O 1
ATOM 693 N N . TRP A 1 87 ? 12.461 -9.384 -5.526 1.00 94.62 87 TRP A N 1
ATOM 694 C CA . TRP A 1 87 ? 12.792 -9.119 -6.921 1.00 94.62 87 TRP A CA 1
ATOM 695 C C . TRP A 1 87 ? 13.820 -7.984 -7.040 1.00 94.62 8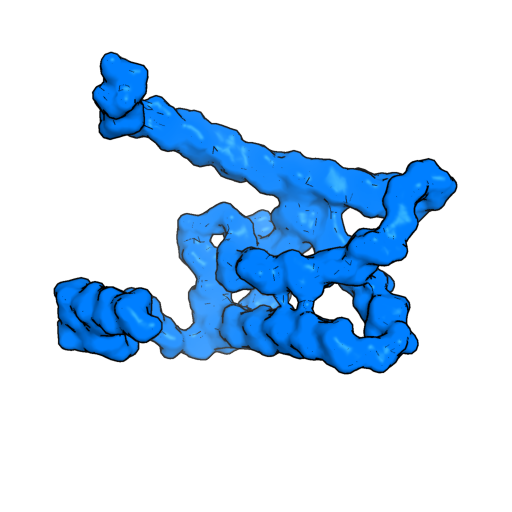7 TRP A C 1
ATOM 697 O O . TRP A 1 87 ? 13.748 -6.984 -6.331 1.00 94.62 87 TRP A O 1
ATOM 707 N N . GLU A 1 88 ? 14.807 -8.128 -7.930 1.00 93.62 88 GLU A N 1
ATOM 708 C CA . GLU A 1 88 ? 15.841 -7.103 -8.159 1.00 93.62 88 GLU A CA 1
ATOM 709 C C . GLU A 1 88 ? 15.245 -5.767 -8.632 1.00 93.62 88 GLU A C 1
ATOM 711 O O . GLU A 1 88 ? 15.725 -4.713 -8.227 1.00 93.62 88 GLU A O 1
ATOM 716 N N . VAL A 1 89 ? 14.180 -5.815 -9.438 1.00 91.44 89 VAL A N 1
ATOM 717 C CA . VAL A 1 89 ? 13.502 -4.644 -10.025 1.00 91.44 89 VAL A CA 1
ATOM 718 C C . VAL A 1 89 ? 12.276 -4.265 -9.186 1.00 91.44 89 VAL A C 1
ATOM 720 O O . VAL A 1 89 ? 11.177 -4.075 -9.702 1.00 91.44 89 VAL A O 1
ATOM 723 N N . TRP A 1 90 ? 12.444 -4.221 -7.861 1.00 91.38 90 TRP A N 1
ATOM 724 C CA . TRP A 1 90 ? 11.370 -3.910 -6.906 1.00 91.38 90 TRP A CA 1
ATOM 725 C C . TRP A 1 90 ? 10.757 -2.515 -7.124 1.00 91.38 90 TRP A C 1
ATOM 727 O O . TRP A 1 90 ? 9.616 -2.277 -6.732 1.00 91.38 90 TRP A O 1
ATOM 737 N N . ASP A 1 91 ? 11.494 -1.596 -7.750 1.00 88.50 91 ASP A N 1
ATOM 738 C CA . ASP A 1 91 ? 11.045 -0.239 -8.072 1.00 88.50 91 ASP A CA 1
ATOM 739 C C . ASP A 1 91 ? 10.042 -0.215 -9.239 1.00 88.50 91 ASP A C 1
ATOM 741 O O . ASP A 1 91 ? 9.285 0.737 -9.397 1.00 88.50 91 ASP A O 1
ATOM 745 N N . GLY A 1 92 ? 9.981 -1.277 -10.048 1.00 85.44 92 GLY A N 1
ATOM 746 C CA . GLY A 1 92 ? 9.120 -1.331 -11.228 1.00 85.44 92 GLY A CA 1
ATOM 747 C C . GLY A 1 92 ? 9.555 -0.377 -12.351 1.00 85.44 92 GLY A C 1
ATOM 748 O O . GLY A 1 92 ? 8.768 -0.126 -13.270 1.00 85.44 92 GLY A O 1
ATOM 749 N N . GLY A 1 93 ? 10.796 0.125 -12.303 1.00 86.81 93 GLY A N 1
ATOM 750 C CA . GLY A 1 93 ? 11.371 1.053 -13.277 1.00 86.81 93 GLY A CA 1
ATOM 751 C C . GLY A 1 93 ? 10.798 2.474 -13.205 1.00 86.81 93 GLY A C 1
ATOM 752 O O . GLY A 1 93 ? 10.460 2.979 -12.142 1.00 86.81 93 GLY A O 1
ATOM 753 N N . TYR A 1 94 ? 10.692 3.150 -14.355 1.00 83.31 94 TYR A N 1
ATOM 754 C CA . TYR A 1 94 ? 10.175 4.524 -14.437 1.00 83.31 94 TYR A CA 1
ATOM 755 C C . TYR A 1 94 ? 8.655 4.562 -14.243 1.00 83.31 94 TYR A C 1
ATOM 757 O O . TYR A 1 94 ? 7.889 4.608 -15.210 1.00 83.31 94 TYR A O 1
ATOM 765 N N . CYS A 1 95 ? 8.207 4.523 -12.991 1.00 84.25 95 CYS A N 1
ATOM 766 C CA . CYS A 1 95 ? 6.796 4.585 -12.647 1.00 84.25 95 CYS A CA 1
ATOM 767 C C . CYS A 1 95 ? 6.516 5.539 -11.480 1.00 84.25 95 CYS A C 1
ATOM 769 O O . CYS A 1 95 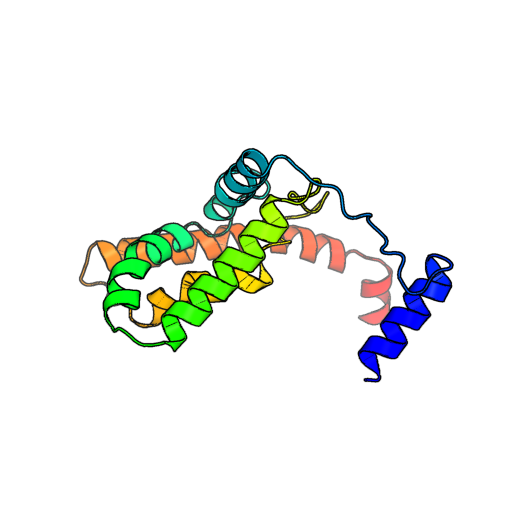? 7.418 5.999 -10.787 1.00 84.25 95 CYS A O 1
ATOM 771 N N . TYR A 1 96 ? 5.241 5.895 -11.318 1.00 86.50 96 TYR A N 1
ATOM 772 C CA . TYR A 1 96 ? 4.775 6.704 -10.198 1.00 86.50 96 TYR A CA 1
ATOM 773 C C . TYR A 1 96 ? 4.170 5.780 -9.137 1.00 86.50 96 TYR A C 1
ATOM 775 O O . TYR A 1 96 ? 3.121 5.174 -9.370 1.00 86.50 96 TYR A O 1
ATOM 783 N N . GLY A 1 97 ? 4.829 5.683 -7.982 1.00 87.56 97 GLY A N 1
ATOM 784 C CA . GLY A 1 97 ? 4.337 4.944 -6.821 1.00 87.56 97 GLY A CA 1
ATOM 785 C C . GLY A 1 97 ? 4.707 3.461 -6.772 1.00 87.56 97 GLY A C 1
ATOM 786 O O . GLY A 1 97 ? 5.420 2.953 -7.637 1.00 87.56 97 GLY A O 1
ATOM 787 N N . PRO A 1 98 ? 4.214 2.741 -5.746 1.00 90.44 98 PRO A N 1
ATOM 788 C CA . PRO A 1 98 ? 4.551 1.345 -5.457 1.00 90.44 98 PRO A CA 1
ATOM 789 C C . PRO A 1 98 ? 3.834 0.358 -6.404 1.00 90.44 98 PRO A C 1
ATOM 791 O O . PRO A 1 98 ? 3.126 -0.550 -5.960 1.00 90.44 98 PRO A O 1
ATOM 794 N N . ARG A 1 99 ? 3.967 0.538 -7.727 1.00 90.56 99 ARG A N 1
ATOM 795 C CA . ARG A 1 99 ? 3.155 -0.140 -8.760 1.00 90.56 99 ARG A CA 1
ATOM 796 C C . ARG A 1 99 ? 3.076 -1.654 -8.584 1.00 90.56 99 ARG A C 1
ATOM 798 O O . ARG A 1 99 ? 2.027 -2.240 -8.844 1.00 90.56 99 ARG A O 1
ATOM 805 N N . LEU A 1 100 ? 4.171 -2.280 -8.164 1.00 92.56 100 LEU A N 1
ATOM 806 C CA . LEU A 1 100 ? 4.242 -3.731 -8.041 1.00 92.56 100 LEU A CA 1
ATOM 807 C C . LEU A 1 100 ? 3.350 -4.269 -6.930 1.00 92.56 100 LEU A C 1
ATOM 809 O O . LEU A 1 100 ? 2.698 -5.285 -7.144 1.00 92.56 100 LEU A O 1
ATOM 813 N N . ILE A 1 101 ? 3.276 -3.585 -5.787 1.00 95.06 101 ILE A N 1
ATOM 814 C CA . ILE A 1 101 ? 2.462 -4.004 -4.635 1.00 95.06 101 ILE A CA 1
ATOM 815 C C . ILE A 1 101 ? 1.067 -3.377 -4.628 1.00 95.06 101 ILE A C 1
ATOM 817 O O . ILE A 1 101 ? 0.206 -3.830 -3.878 1.00 95.06 101 ILE A O 1
ATOM 821 N N . LEU A 1 102 ? 0.807 -2.391 -5.492 1.00 93.25 102 LEU A N 1
ATOM 822 C CA . LEU A 1 102 ? -0.481 -1.704 -5.599 1.00 93.25 102 LEU A CA 1
ATOM 823 C C . LEU A 1 102 ? -1.706 -2.646 -5.651 1.00 93.25 102 LEU A C 1
ATOM 825 O O . LEU A 1 102 ? -2.672 -2.357 -4.945 1.00 93.25 102 LEU A O 1
ATOM 829 N N . PRO A 1 103 ? -1.695 -3.783 -6.384 1.00 93.31 103 PRO A N 1
ATOM 830 C CA . PRO A 1 103 ? -2.843 -4.695 -6.429 1.00 93.31 103 PRO A CA 1
ATOM 831 C C . PRO A 1 103 ? -3.222 -5.307 -5.074 1.00 93.31 103 PRO A C 1
ATOM 833 O O . PRO A 1 103 ? -4.382 -5.656 -4.869 1.00 93.31 103 PRO A O 1
ATOM 836 N N . VAL A 1 104 ? -2.264 -5.437 -4.150 1.00 95.75 104 VAL A N 1
ATOM 837 C CA . VAL A 1 104 ? -2.489 -6.025 -2.820 1.00 95.75 104 VAL A CA 1
ATOM 838 C C . VAL A 1 104 ? -2.626 -4.980 -1.713 1.00 95.75 104 VAL A C 1
ATOM 840 O O . VAL A 1 104 ? -2.995 -5.331 -0.595 1.00 95.75 104 VAL A O 1
ATOM 843 N N . VAL A 1 105 ? -2.410 -3.691 -2.002 1.00 95.12 105 VAL A N 1
ATOM 844 C CA . VAL A 1 105 ? -2.610 -2.603 -1.026 1.00 95.12 105 VAL A CA 1
ATOM 845 C C . VAL A 1 105 ? -4.027 -2.596 -0.433 1.00 95.12 105 VAL A C 1
ATOM 847 O O . VAL A 1 105 ? -4.131 -2.465 0.785 1.00 95.12 105 VAL A O 1
ATOM 850 N N . PRO A 1 106 ? -5.125 -2.799 -1.195 1.00 94.81 106 PRO A N 1
ATOM 851 C CA . PRO A 1 106 ? -6.465 -2.858 -0.605 1.00 94.81 106 PRO A CA 1
ATOM 852 C C . PRO A 1 106 ? -6.621 -3.968 0.439 1.00 94.81 106 PRO A C 1
ATOM 854 O O . PRO A 1 106 ? -7.319 -3.773 1.430 1.00 94.81 106 PRO A O 1
ATOM 857 N N . LEU A 1 107 ? -5.930 -5.101 0.257 1.00 95.44 107 LEU A N 1
ATOM 858 C CA . LEU A 1 107 ? -5.918 -6.183 1.244 1.00 95.44 107 LEU A CA 1
ATOM 859 C C . LEU A 1 107 ? -5.257 -5.724 2.541 1.00 95.44 107 LEU A C 1
ATOM 861 O O . LEU A 1 107 ? -5.745 -6.051 3.612 1.00 95.44 107 LEU A O 1
ATOM 865 N N . PHE A 1 108 ? -4.192 -4.923 2.452 1.00 96.50 108 PHE A N 1
ATOM 866 C CA . PHE A 1 108 ? -3.532 -4.342 3.620 1.00 96.50 108 PHE A CA 1
ATOM 867 C C . PHE A 1 108 ? -4.396 -3.304 4.351 1.00 96.50 108 PHE A C 1
ATOM 869 O O . PHE A 1 108 ? -4.303 -3.174 5.569 1.00 96.50 108 PHE A O 1
ATOM 876 N N . LEU A 1 109 ? -5.231 -2.563 3.619 1.00 96.62 109 LEU A N 1
ATOM 877 C CA . LEU A 1 109 ? -6.092 -1.515 4.175 1.00 96.62 109 LEU A CA 1
ATOM 878 C C . LEU A 1 109 ? -7.405 -2.045 4.768 1.00 96.62 109 LEU A C 1
ATOM 880 O O . LEU A 1 109 ? -8.138 -1.269 5.378 1.00 96.62 109 LEU A O 1
ATOM 884 N N . ILE A 1 110 ? -7.705 -3.340 4.627 1.00 95.75 110 ILE A N 1
ATOM 885 C CA . ILE A 1 110 ? -8.989 -3.914 5.043 1.00 95.75 110 ILE A CA 1
ATOM 886 C C . ILE A 1 110 ? -9.372 -3.693 6.519 1.00 95.75 110 ILE A C 1
ATOM 888 O O . ILE A 1 110 ? -10.560 -3.478 6.759 1.00 95.75 110 ILE A O 1
ATOM 892 N N . PRO A 1 111 ? -8.446 -3.619 7.506 1.00 95.06 111 PRO A N 1
ATOM 893 C CA . PRO A 1 111 ? -8.831 -3.344 8.894 1.00 95.06 111 PRO A CA 1
ATOM 894 C C . PRO A 1 111 ? -9.505 -1.979 9.086 1.00 95.06 111 PRO A C 1
ATOM 896 O O . PRO A 1 111 ? -10.151 -1.737 10.102 1.00 95.06 111 PRO A O 1
ATOM 899 N N . LEU A 1 112 ? -9.358 -1.062 8.122 1.00 95.00 112 LEU A N 1
ATOM 900 C CA . LEU A 1 112 ? -9.973 0.263 8.171 1.00 95.00 112 LEU A CA 1
ATOM 901 C C . LEU A 1 112 ? -11.483 0.254 7.900 1.00 95.00 112 LEU A C 1
ATOM 903 O O . LEU A 1 112 ? -12.129 1.283 8.101 1.00 95.00 112 LEU A O 1
ATOM 907 N N . VAL A 1 113 ? -12.048 -0.875 7.460 1.00 92.19 113 VAL A N 1
ATOM 908 C CA . VAL A 1 113 ? -13.499 -1.032 7.265 1.00 92.19 113 VAL A CA 1
ATOM 909 C C . VAL A 1 113 ? -14.249 -0.869 8.587 1.00 92.19 113 VAL A C 1
ATOM 911 O O . VAL A 1 113 ? -15.287 -0.215 8.621 1.00 92.19 113 VAL A O 1
ATOM 914 N N . ASP A 1 114 ? -13.684 -1.381 9.680 1.00 89.56 114 ASP A N 1
ATOM 915 C CA . ASP A 1 114 ? -14.278 -1.300 11.019 1.00 89.56 114 ASP A CA 1
ATOM 916 C C . ASP A 1 114 ? -13.755 -0.118 11.840 1.00 89.56 114 ASP A C 1
ATOM 918 O O . ASP A 1 114 ? -14.023 -0.000 13.038 1.00 89.56 114 ASP A O 1
ATOM 922 N N . PHE A 1 115 ? -12.967 0.758 11.219 1.00 92.38 115 PHE A N 1
ATOM 923 C CA . PHE A 1 115 ? -12.428 1.923 11.895 1.00 92.38 115 PHE A CA 1
ATOM 924 C C . PHE A 1 115 ? -13.533 2.952 12.164 1.00 92.38 115 PHE A C 1
ATOM 926 O O . PHE A 1 115 ? -14.342 3.265 11.292 1.00 92.38 115 PHE A O 1
ATOM 933 N N . ASP A 1 116 ? -13.554 3.520 13.372 1.00 91.81 116 ASP A N 1
ATOM 934 C CA . ASP A 1 116 ? -14.493 4.590 13.703 1.00 91.81 116 ASP A CA 1
ATOM 935 C C . ASP A 1 116 ? -14.095 5.894 12.996 1.00 91.81 116 ASP A C 1
ATOM 937 O O . ASP A 1 116 ? -13.222 6.643 13.441 1.00 91.81 116 ASP A O 1
ATOM 941 N N . TRP A 1 117 ? -14.779 6.181 11.892 1.00 91.94 117 TRP A N 1
ATOM 942 C CA . TRP A 1 117 ? -14.624 7.413 11.121 1.00 91.94 117 TRP A CA 1
ATOM 943 C C . TRP A 1 117 ? -15.414 8.600 11.699 1.00 91.94 117 TRP A C 1
ATOM 945 O O . TRP A 1 117 ? -15.461 9.667 11.078 1.00 91.94 117 TRP A O 1
ATOM 955 N N . SER A 1 118 ? -16.028 8.465 12.883 1.00 86.06 118 SER A N 1
ATOM 956 C CA . SER A 1 118 ? -16.718 9.571 13.549 1.00 86.06 118 SER A CA 1
ATOM 957 C C . SER A 1 118 ? -15.709 10.642 13.972 1.00 86.06 118 SER A C 1
ATOM 959 O O . SER A 1 118 ? -14.742 10.340 14.656 1.00 86.06 118 SER A O 1
ATOM 961 N N . PHE A 1 119 ? -15.906 11.923 13.632 1.00 86.69 119 PHE A N 1
ATOM 962 C CA . PHE A 1 119 ? -14.984 13.044 13.955 1.00 86.69 119 PHE A CA 1
ATOM 963 C C . PHE A 1 119 ? -14.812 13.354 15.467 1.00 86.69 119 PHE A C 1
ATOM 965 O O . PHE A 1 119 ? -14.363 14.439 15.864 1.00 86.69 119 PHE A O 1
ATOM 972 N N . ARG A 1 120 ? -15.200 12.408 16.323 1.00 85.31 120 ARG A N 1
ATOM 973 C CA . ARG A 1 120 ? -15.255 12.493 17.779 1.00 85.31 120 ARG A CA 1
ATOM 974 C C . ARG A 1 120 ? -13.898 12.260 18.437 1.00 85.31 120 ARG A C 1
ATOM 976 O O . ARG A 1 120 ? -13.627 12.879 19.460 1.00 85.31 120 ARG A O 1
ATOM 98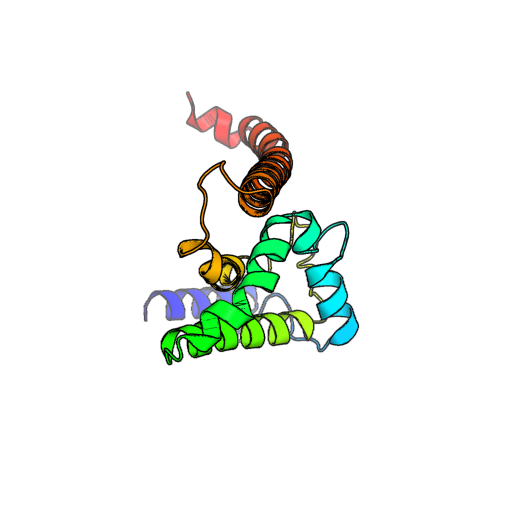3 N N . THR A 1 121 ? -13.049 11.409 17.866 1.00 89.31 121 THR A N 1
ATOM 984 C CA . THR A 1 121 ? -11.763 11.016 18.460 1.00 89.31 121 THR A CA 1
ATOM 985 C C . THR A 1 121 ? -10.575 11.657 17.737 1.00 89.31 121 THR A C 1
ATOM 987 O O . THR A 1 121 ? -10.678 12.138 16.609 1.00 89.31 121 THR A O 1
ATOM 990 N N . ILE A 1 122 ? -9.412 11.706 18.395 1.00 88.81 122 ILE A N 1
ATOM 991 C CA . ILE A 1 122 ? -8.179 12.179 17.746 1.00 88.81 122 ILE A CA 1
ATOM 992 C C . ILE A 1 122 ? -7.719 11.211 16.650 1.00 88.81 122 ILE A C 1
ATOM 994 O O . ILE A 1 122 ? -7.272 11.648 15.592 1.00 88.81 122 ILE A O 1
ATOM 998 N N . SER A 1 123 ? -7.885 9.904 16.870 1.00 88.31 123 SER A N 1
ATOM 999 C CA . SER A 1 123 ? -7.540 8.868 15.898 1.00 88.31 123 SER A CA 1
ATOM 1000 C C . SER A 1 123 ? -8.354 9.014 14.620 1.00 88.31 123 SER A C 1
ATOM 1002 O O . SER A 1 123 ? -7.780 8.916 13.540 1.00 88.31 123 SER A O 1
ATOM 1004 N N . SER A 1 124 ? -9.653 9.308 14.709 1.00 89.44 124 SER A N 1
ATOM 1005 C CA . SER A 1 124 ? -10.496 9.476 13.524 1.00 89.44 124 SER A CA 1
ATOM 1006 C C . SER A 1 124 ? -10.148 10.724 12.719 1.00 89.44 124 SER A C 1
ATOM 1008 O O . SER A 1 124 ? -10.101 10.674 11.491 1.00 89.44 124 SER A O 1
ATOM 1010 N N . ARG A 1 125 ? -9.817 11.835 13.390 1.00 92.38 125 ARG A N 1
ATOM 1011 C CA . ARG A 1 125 ? -9.323 13.056 12.732 1.00 92.38 125 ARG A CA 1
ATOM 1012 C C . ARG A 1 125 ? -7.996 12.811 12.022 1.00 92.38 125 ARG A C 1
ATOM 1014 O O . ARG A 1 125 ? -7.829 13.253 10.888 1.00 92.38 125 ARG A O 1
ATOM 1021 N N . LEU A 1 126 ? -7.076 12.086 12.663 1.00 93.62 126 LEU A N 1
ATOM 1022 C CA . LEU A 1 126 ? -5.820 11.667 12.041 1.00 93.62 126 LEU A CA 1
ATOM 1023 C C . LEU A 1 126 ? -6.071 10.730 10.857 1.00 93.62 126 LEU A C 1
ATOM 1025 O O . LEU A 1 126 ? -5.465 10.920 9.809 1.00 93.62 126 LEU A O 1
ATOM 1029 N N . GLY A 1 127 ? -7.001 9.781 10.983 1.00 94.31 127 GLY A N 1
ATOM 1030 C CA . GLY A 1 127 ? -7.402 8.897 9.891 1.00 94.31 127 GLY A CA 1
ATOM 1031 C C . GLY A 1 127 ? -7.906 9.671 8.680 1.00 94.31 127 GLY A C 1
ATOM 1032 O O . GLY A 1 127 ? -7.420 9.447 7.573 1.00 94.31 127 GLY A O 1
ATOM 1033 N N . TRP A 1 128 ? -8.801 10.641 8.885 1.00 96.06 128 TRP A N 1
ATOM 1034 C CA . TRP A 1 128 ? -9.265 11.529 7.817 1.00 96.06 128 TRP A CA 1
ATOM 1035 C C . TRP A 1 128 ? -8.126 12.354 7.215 1.00 96.06 128 TRP A C 1
ATOM 1037 O O . TRP A 1 128 ? -8.021 12.442 5.994 1.00 96.06 128 TRP A O 1
ATOM 1047 N N . GLY A 1 129 ? -7.244 12.911 8.049 1.00 96.12 129 GLY A N 1
ATOM 1048 C CA . GLY A 1 129 ? -6.069 13.651 7.586 1.00 96.12 129 GLY A CA 1
ATOM 1049 C C . GLY A 1 129 ? -5.159 12.804 6.692 1.00 96.12 129 GLY A C 1
ATOM 1050 O O . GLY A 1 129 ? -4.778 13.244 5.609 1.00 96.12 129 GLY A O 1
ATOM 1051 N N . LEU A 1 130 ? -4.869 11.565 7.097 1.00 96.38 130 LEU A N 1
ATOM 1052 C CA . LEU A 1 130 ? -4.065 10.621 6.318 1.00 96.38 130 LEU A CA 1
ATOM 1053 C C . LEU A 1 130 ? -4.774 10.174 5.032 1.00 96.38 130 LEU A C 1
ATOM 1055 O O . LEU A 1 130 ? -4.117 10.039 3.999 1.00 96.38 130 LEU A O 1
ATOM 1059 N N . ALA A 1 131 ? -6.095 9.968 5.068 1.00 95.69 131 ALA A N 1
ATOM 1060 C CA . ALA A 1 131 ? -6.896 9.628 3.891 1.00 95.69 131 ALA A CA 1
ATOM 1061 C C . ALA A 1 131 ? -6.826 10.741 2.839 1.00 95.69 131 ALA A C 1
ATOM 1063 O O . ALA A 1 131 ? -6.466 10.495 1.688 1.00 95.69 131 ALA A O 1
ATOM 1064 N N . VAL A 1 132 ? -7.109 11.979 3.255 1.00 96.44 132 VAL A N 1
ATOM 1065 C CA . VAL A 1 132 ? -7.073 13.160 2.385 1.00 96.44 132 VAL A CA 1
ATOM 1066 C C . VAL A 1 132 ? -5.668 13.383 1.840 1.00 96.44 132 VAL A C 1
ATOM 1068 O O . VAL A 1 132 ? -5.519 13.618 0.644 1.00 96.44 132 VAL A O 1
ATOM 1071 N N . LEU A 1 133 ? -4.635 13.247 2.676 1.00 96.06 133 LEU A N 1
ATOM 1072 C CA . LEU A 1 133 ? -3.245 13.357 2.240 1.00 96.06 133 LEU A CA 1
ATOM 1073 C C . LEU A 1 133 ? -2.898 12.302 1.181 1.00 96.06 133 LEU A C 1
ATOM 1075 O O . LEU A 1 133 ? -2.331 12.641 0.146 1.00 96.06 133 LEU A O 1
ATOM 1079 N N . SER A 1 134 ? -3.289 11.044 1.401 1.00 95.38 134 SER A N 1
ATOM 1080 C CA . SER A 1 134 ? -3.067 9.953 0.441 1.00 95.38 134 SER A CA 1
ATOM 1081 C C . SER A 1 134 ? -3.750 10.248 -0.900 1.00 95.38 134 SER A C 1
ATOM 1083 O O . SER A 1 134 ? -3.136 10.121 -1.959 1.00 95.38 134 SER A O 1
ATOM 1085 N N . ILE A 1 135 ? -5.007 10.701 -0.869 1.00 94.50 135 ILE A N 1
ATOM 1086 C CA . ILE A 1 135 ? -5.760 11.077 -2.074 1.00 94.50 135 ILE A CA 1
ATOM 1087 C C . ILE A 1 135 ? -5.092 12.257 -2.785 1.00 94.50 135 ILE A C 1
ATOM 1089 O O . ILE A 1 135 ? -4.941 12.226 -4.005 1.00 94.50 135 ILE A O 1
ATOM 1093 N N . ALA A 1 136 ? -4.658 13.277 -2.042 1.00 94.50 136 ALA A N 1
ATOM 1094 C CA . ALA A 1 136 ? -4.005 14.453 -2.602 1.00 94.50 136 ALA A CA 1
ATOM 1095 C C . ALA A 1 136 ? -2.691 14.093 -3.307 1.00 94.50 136 ALA A C 1
ATOM 1097 O O . ALA A 1 136 ? -2.478 14.530 -4.435 1.00 94.50 136 ALA A O 1
ATOM 1098 N N . ILE A 1 137 ? -1.846 13.258 -2.691 1.00 92.94 137 ILE A N 1
ATOM 1099 C CA . ILE A 1 137 ? -0.578 12.809 -3.286 1.00 92.94 137 ILE A CA 1
ATOM 1100 C C . ILE A 1 137 ? -0.845 12.086 -4.609 1.00 92.94 137 ILE A C 1
ATOM 1102 O O . ILE A 1 137 ? -0.320 12.490 -5.645 1.00 92.94 137 ILE A O 1
ATOM 1106 N N . ASN A 1 138 ? -1.740 11.095 -4.613 1.00 91.69 138 ASN A N 1
ATOM 1107 C CA . ASN A 1 138 ? -2.077 10.361 -5.836 1.00 91.69 138 ASN A CA 1
ATOM 1108 C C . ASN A 1 138 ? -2.732 11.257 -6.901 1.00 91.69 138 ASN A C 1
ATOM 1110 O O . ASN A 1 138 ? -2.441 11.122 -8.090 1.00 91.69 138 ASN A O 1
ATOM 1114 N N . GLY A 1 139 ? -3.568 12.214 -6.489 1.00 88.62 139 GLY A N 1
ATOM 1115 C CA . GLY A 1 139 ? -4.165 13.207 -7.381 1.00 88.62 139 GLY A CA 1
ATOM 1116 C C . GLY A 1 139 ? -3.119 14.103 -8.049 1.00 88.62 139 GLY A C 1
ATOM 1117 O O . GLY A 1 139 ? -3.190 14.336 -9.256 1.00 88.62 139 GLY A O 1
ATOM 1118 N N . LEU A 1 140 ? -2.108 14.553 -7.300 1.00 88.62 140 LEU A N 1
ATOM 1119 C CA . LEU A 1 140 ? -0.996 15.345 -7.834 1.00 88.62 140 LEU A CA 1
ATOM 1120 C C . LEU A 1 140 ? -0.157 14.566 -8.852 1.00 88.62 140 LEU A C 1
ATOM 1122 O O . LEU A 1 140 ? 0.318 15.170 -9.808 1.00 88.62 140 LEU A O 1
ATOM 1126 N N . GLY A 1 141 ? -0.004 13.250 -8.694 1.00 83.81 141 GLY A N 1
ATOM 1127 C CA . GLY A 1 141 ? 0.624 12.399 -9.710 1.00 83.81 141 GLY A CA 1
ATOM 1128 C C . GLY A 1 141 ? -0.233 12.212 -10.964 1.00 83.81 141 GLY A C 1
ATOM 1129 O O . GLY A 1 141 ? 0.279 12.227 -12.084 1.00 83.81 141 GLY A O 1
ATOM 1130 N N . ALA A 1 142 ? -1.550 12.082 -10.795 1.00 85.06 142 ALA A N 1
ATOM 1131 C CA . ALA A 1 142 ? -2.476 11.826 -11.895 1.00 85.06 142 ALA A CA 1
ATOM 1132 C C . ALA A 1 142 ? -2.707 13.053 -12.800 1.00 85.06 142 ALA A C 1
ATOM 1134 O O . ALA A 1 142 ? -2.838 12.910 -14.018 1.00 85.06 142 ALA A O 1
ATOM 1135 N N . ILE A 1 143 ? -2.746 14.267 -12.236 1.00 81.69 143 ILE A N 1
ATOM 1136 C CA . ILE A 1 143 ? -3.107 15.491 -12.975 1.00 81.69 143 ILE A CA 1
ATOM 1137 C C . ILE A 1 143 ? -2.114 15.839 -14.105 1.00 81.69 143 ILE A C 1
ATOM 1139 O O . ILE A 1 143 ? -2.571 16.085 -15.226 1.00 81.69 143 ILE A O 1
ATOM 1143 N N . PRO A 1 144 ? -0.783 15.882 -13.888 1.00 80.25 144 PRO A N 1
ATOM 1144 C CA . PRO A 1 144 ? 0.180 16.175 -14.950 1.00 80.25 144 PRO A CA 1
ATOM 1145 C C . PRO A 1 144 ? 0.143 15.133 -16.066 1.00 80.25 144 PRO A C 1
ATOM 1147 O O . PRO A 1 144 ? 0.149 15.500 -17.241 1.00 80.25 144 PRO A O 1
ATOM 1150 N N . TYR A 1 145 ? 0.034 13.851 -15.702 1.00 77.50 145 TYR A N 1
ATOM 1151 C CA . TYR A 1 145 ? -0.095 12.757 -16.662 1.00 77.50 145 TYR A CA 1
ATOM 1152 C C . TYR A 1 145 ? -1.332 12.938 -17.551 1.00 77.50 145 TYR A C 1
ATOM 1154 O O . TYR A 1 145 ? -1.234 12.885 -18.776 1.00 77.50 145 TYR A O 1
ATOM 1162 N N . TRP A 1 146 ? -2.484 13.244 -16.947 1.00 73.25 146 TRP A N 1
ATOM 1163 C CA . TRP A 1 146 ? -3.724 13.487 -17.683 1.00 73.25 146 TRP A CA 1
ATOM 1164 C C . TRP A 1 146 ? -3.617 14.678 -18.642 1.00 73.25 146 TRP A C 1
ATOM 1166 O O . TRP A 1 146 ? -4.062 14.610 -19.787 1.00 73.25 146 TRP A O 1
ATOM 1176 N N . ARG A 1 147 ? -2.986 15.775 -18.205 1.00 76.19 147 ARG A N 1
ATOM 1177 C CA . ARG A 1 147 ? -2.758 16.950 -19.061 1.00 76.19 147 ARG A CA 1
ATOM 1178 C C . ARG A 1 147 ? -1.883 16.615 -20.266 1.00 76.19 147 ARG A C 1
ATOM 1180 O O . ARG A 1 147 ? -2.217 17.035 -21.368 1.00 76.19 147 ARG A O 1
ATOM 1187 N N . ALA A 1 148 ? -0.814 15.845 -20.066 1.00 77.31 148 ALA A N 1
ATOM 1188 C CA . ALA A 1 148 ? 0.048 15.393 -21.154 1.00 77.31 148 ALA A CA 1
ATOM 1189 C C . ALA A 1 148 ? -0.702 14.477 -22.138 1.00 77.31 148 ALA A C 1
ATOM 1191 O O . ALA A 1 148 ? -0.571 14.639 -23.349 1.00 77.31 148 ALA A O 1
ATOM 1192 N N . TRP A 1 149 ? -1.543 13.565 -21.639 1.00 75.50 149 TRP A N 1
ATOM 1193 C CA . TRP A 1 149 ? -2.346 12.671 -22.480 1.00 75.50 149 TRP A CA 1
ATOM 1194 C C . TRP A 1 149 ? -3.336 13.427 -23.378 1.00 75.50 149 TRP A C 1
ATOM 1196 O O . TRP A 1 149 ? -3.446 13.134 -24.565 1.00 75.50 149 TRP A O 1
ATOM 1206 N N . ASN A 1 150 ? -3.996 14.463 -22.853 1.00 75.31 150 ASN A N 1
ATOM 1207 C CA . ASN A 1 150 ? -4.930 15.289 -23.635 1.00 75.31 150 ASN A CA 1
ATOM 1208 C C . ASN A 1 150 ? -4.241 16.145 -24.710 1.00 75.31 150 ASN A C 1
ATOM 1210 O O . ASN A 1 150 ? -4.881 16.617 -25.649 1.00 75.31 150 ASN A O 1
ATOM 1214 N N . GLN A 1 151 ? -2.934 16.363 -24.581 1.00 79.38 151 GLN A N 1
ATOM 1215 C CA . GLN A 1 151 ? -2.133 17.051 -25.590 1.00 79.38 151 GLN A CA 1
ATOM 1216 C C . GLN A 1 151 ? -1.631 16.100 -26.684 1.00 79.38 151 GLN A C 1
ATOM 1218 O O . GLN A 1 151 ? -1.023 16.552 -27.652 1.00 79.38 151 GLN A O 1
ATOM 1223 N N . HIS A 1 152 ? -1.888 14.794 -26.563 1.00 77.62 152 HIS A N 1
ATOM 1224 C CA . HIS A 1 152 ? -1.445 13.818 -27.544 1.00 77.62 152 HIS A CA 1
ATOM 1225 C C . HIS A 1 152 ? -2.206 14.000 -28.876 1.00 77.62 152 HIS A C 1
ATOM 1227 O O . HIS A 1 152 ? -3.440 13.951 -28.878 1.00 77.62 152 HIS A O 1
ATOM 1233 N N . PRO A 1 153 ? -1.515 14.132 -30.027 1.00 80.94 153 PRO A N 1
ATOM 1234 C CA . PRO A 1 153 ? -2.150 14.420 -31.320 1.00 80.94 153 PRO A CA 1
ATOM 1235 C C . PRO A 1 153 ? -3.256 13.429 -31.710 1.00 80.94 153 PRO A C 1
ATOM 1237 O O . PRO A 1 153 ? -4.287 13.820 -32.246 1.00 80.94 153 PRO A O 1
ATOM 1240 N N . LEU A 1 154 ? -3.075 12.144 -31.387 1.00 78.50 154 LEU A N 1
ATOM 1241 C CA . LEU A 1 154 ? -4.079 11.104 -31.656 1.00 78.50 154 LEU A CA 1
ATOM 1242 C C . LEU A 1 154 ? -5.369 11.270 -30.838 1.00 78.50 154 LEU A C 1
ATOM 1244 O O . LEU A 1 154 ? -6.442 10.935 -31.327 1.00 78.50 154 LEU A O 1
ATOM 1248 N N . VAL A 1 155 ? -5.282 11.783 -29.606 1.00 75.00 155 VAL A N 1
ATOM 1249 C CA . VAL A 1 155 ? -6.456 12.001 -28.743 1.00 75.00 155 VAL A CA 1
ATOM 1250 C C . VAL A 1 155 ? -7.237 13.222 -29.225 1.00 75.00 155 VAL A C 1
ATOM 1252 O O . VAL A 1 155 ? -8.462 13.193 -29.262 1.00 75.00 155 VAL A O 1
ATOM 1255 N N . GLN A 1 156 ? -6.532 14.262 -29.677 1.00 72.75 156 GLN A N 1
ATOM 1256 C CA . GLN A 1 156 ? -7.151 15.449 -30.273 1.00 72.75 156 GLN A CA 1
ATOM 1257 C C . GLN A 1 156 ? -7.875 15.138 -31.589 1.00 72.75 156 GLN A C 1
ATOM 1259 O O . GLN A 1 156 ? -8.891 15.756 -31.887 1.00 72.75 156 GLN A O 1
ATOM 1264 N N . TRP A 1 157 ? -7.380 14.167 -32.360 1.00 68.44 157 TRP A N 1
ATOM 1265 C CA . TRP A 1 157 ? -7.980 13.775 -33.636 1.00 68.44 157 TRP A CA 1
ATOM 1266 C C . TRP A 1 157 ? -9.277 12.964 -33.481 1.00 68.44 157 TRP A C 1
ATOM 1268 O O . TRP A 1 157 ? -10.143 13.044 -34.339 1.00 68.44 157 TRP A O 1
ATOM 1278 N N . LEU A 1 158 ? -9.426 12.211 -32.385 1.00 69.19 158 LEU A N 1
ATOM 1279 C CA . LEU A 1 158 ? -10.623 11.409 -32.083 1.00 69.19 158 LEU A CA 1
ATOM 1280 C C . LEU A 1 158 ? -11.724 12.190 -31.339 1.00 69.19 158 LEU A C 1
ATOM 1282 O O . LEU A 1 158 ? -12.812 11.658 -31.137 1.00 69.19 158 LEU A O 1
ATOM 1286 N N . GLY A 1 159 ? -11.424 13.408 -30.873 1.00 61.06 159 GLY A N 1
ATOM 1287 C CA . GLY A 1 159 ? -12.345 14.264 -30.116 1.00 61.06 159 GLY A CA 1
ATOM 1288 C C . GLY A 1 159 ? -13.117 15.296 -30.949 1.00 61.06 159 GLY A C 1
ATOM 1289 O O . GLY A 1 159 ? -13.913 16.032 -30.367 1.00 61.06 159 GLY A O 1
ATOM 1290 N N . ASN A 1 160 ? -12.879 15.354 -32.265 1.00 50.00 160 ASN A N 1
ATOM 1291 C CA . ASN A 1 160 ? -13.604 16.169 -33.252 1.00 50.00 160 ASN A CA 1
ATOM 1292 C C . ASN A 1 160 ? -14.437 15.269 -34.168 1.00 50.00 160 ASN A C 1
ATOM 1294 O O . ASN A 1 160 ? -15.499 15.740 -34.628 1.00 50.00 160 ASN A O 1
#

Secondary structure (DSSP, 8-state):
-HHHHHHHHHHHHHHSSTT--SS---B--HHHHHHHHHH-TTT-HHHH-TTHHHHHHHHHHHHTT--HHHHHHHHHHHHHHHHHHTBTTTT-SS-SS-TTTGGGHHHHHGGGGGS---TTSHHHHHHHHHHHHHHHHHHHHHHHHHHHHHT-HHHHHH--

Solvent-accessible surface area (backbone atoms only — not comparable to full-atom values): 8830 Å² total; per-residue (Å²): 111,68,67,58,55,51,50,33,50,48,21,30,73,75,64,74,29,58,85,49,61,100,65,77,94,46,82,32,60,42,70,57,25,45,50,36,47,38,65,25,89,67,26,6,40,49,67,47,33,44,38,51,58,61,17,61,73,32,43,64,70,51,54,71,71,68,53,70,66,57,53,52,39,50,49,52,33,52,52,54,46,50,55,46,13,31,29,58,68,46,60,63,65,101,58,84,35,38,63,80,52,50,86,39,45,64,54,57,41,50,46,51,77,81,49,69,74,56,82,83,45,72,66,22,47,50,48,51,52,27,45,52,49,20,52,50,49,51,47,63,60,47,51,60,55,50,56,55,53,65,68,33,70,72,53,55,64,75,74,112

Foldseek 3Di:
DVVLVVQLVVCCVPVVGSPDDPDDFDFDDLVVLLCCCDPNCFAHCCNQQVLLVVLVVLLVVVCVVPDPVLVVLVCVLVVQSSSLSGGNVVSVPPDGYRVSSVVSVVSSNVSCVPPPCPPPDPSNVVSVVSRVSNVVSVVVVVVVVVVVVCVDPVNVVVVD

pLDDT: mean 90.11, std 7.71, range [50.0, 97.56]

Organism: NCBI:txid1938619

Sequence (160 aa):
MVGVALVLWLNQYMFGSILRSPQAWRWGKFWVGASELVCSPTHGLLMFAPISLLAATKWPEFLERNDERERVLLIGFVSYFAVMASWEVWDGGYCYGPRLILPVVPLFLIPLVDFDWSFRTISSRLGWGLAVLSIAINGLGAIPYWRAWNQHPLVQWLGN

Radius of gyration: 19.64 Å; Cα contacts (8 Å, |Δi|>4): 168; chains: 1; bounding box: 35×37×52 Å

Mean predicted aligned error: 6.5 Å